Protein AF-A0A4V3WLC6-F1 (afdb_monomer_lite)

InterPro domains:
  IPR006527 F-box associated beta-propeller, type 1 [PF07734] (10-158)
  IPR017451 F-box associated beta-propeller domain [TIGR01640] (8-157)
  IPR050796 SCF complex F-box component [PTHR31672] (12-156)

Radius of gyration: 16.06 Å; chains: 1; bounding box: 42×31×43 Å

Secondary structure (DSSP, 8-state):
-PPPPPSS--S-EEEEEEEETTTTEEEEEEEE--SPPS-TTPPP--EEEEEETTTTEEEE-HHHHHHSPTTEEE-TT--SPEEETTEEEEEEEETTT--EEEEEEETTT--EEEEEPPTTSS-TTEEEEEEEETTEEEEEEEEE-SS-EEEEEEE---

Organism: Camellia sinensis var. sinensis (NCBI:txid542762)

Structure (mmCIF, N/CA/C/O backbone):
data_AF-A0A4V3WLC6-F1
#
_entry.id   AF-A0A4V3WLC6-F1
#
loop_
_atom_site.group_PDB
_atom_site.id
_atom_site.type_symbol
_atom_site.label_atom_id
_atom_site.label_alt_id
_atom_site.label_comp_id
_atom_site.label_asym_id
_atom_site.label_entity_id
_atom_site.label_seq_id
_atom_site.pdbx_PDB_ins_code
_atom_site.Cartn_x
_atom_site.Cartn_y
_atom_site.Cartn_z
_atom_site.occupancy
_atom_site.B_iso_or_equiv
_atom_site.auth_seq_id
_atom_site.auth_comp_id
_atom_site.auth_asym_id
_atom_site.auth_atom_id
_atom_site.pdbx_PDB_model_num
ATOM 1 N N . MET A 1 1 ? -13.479 18.155 7.453 1.00 62.00 1 MET A N 1
ATOM 2 C CA . MET A 1 1 ? -12.972 17.535 8.698 1.00 62.00 1 MET A CA 1
ATOM 3 C C . MET A 1 1 ? -11.458 17.431 8.592 1.00 62.00 1 MET A C 1
ATOM 5 O O . MET A 1 1 ? -10.988 16.992 7.551 1.00 62.00 1 MET A O 1
ATOM 9 N N . ALA A 1 2 ? -10.699 17.880 9.593 1.00 72.94 2 ALA A N 1
ATOM 10 C CA . ALA A 1 2 ? -9.244 17.709 9.615 1.00 72.94 2 ALA A CA 1
ATOM 11 C C . ALA A 1 2 ? -8.904 16.416 10.369 1.00 72.94 2 ALA A C 1
ATOM 13 O O . ALA A 1 2 ? -9.389 16.218 11.481 1.00 72.94 2 ALA A O 1
ATOM 14 N N . MET A 1 3 ? -8.114 15.528 9.762 1.00 83.12 3 MET A N 1
ATOM 15 C CA . MET A 1 3 ? -7.688 14.286 10.415 1.00 83.12 3 MET A CA 1
ATOM 16 C C . MET A 1 3 ? -6.680 14.586 11.538 1.00 83.12 3 MET A C 1
ATOM 18 O O . MET A 1 3 ? -5.851 15.490 11.378 1.00 83.12 3 MET A O 1
ATOM 22 N N . PRO A 1 4 ? -6.694 13.834 12.655 1.00 91.94 4 PRO A N 1
ATOM 23 C CA . PRO A 1 4 ? -5.635 13.927 13.649 1.00 91.94 4 PRO A CA 1
ATOM 24 C C . PRO A 1 4 ? -4.290 13.530 13.033 1.00 91.94 4 PRO A C 1
ATOM 26 O O . PRO A 1 4 ? -4.217 12.762 12.068 1.00 91.94 4 PRO A O 1
ATOM 29 N N . LYS A 1 5 ? -3.204 14.052 13.605 1.00 91.69 5 LYS A N 1
ATOM 30 C CA . LYS A 1 5 ? -1.847 13.724 13.153 1.00 91.69 5 LYS A CA 1
ATOM 31 C C . LYS A 1 5 ? -1.545 12.235 13.420 1.00 91.69 5 LYS A C 1
ATOM 33 O O . LYS A 1 5 ? -1.951 11.743 14.474 1.00 91.69 5 LYS A O 1
ATOM 38 N N . PRO A 1 6 ? -0.822 11.539 12.519 1.00 90.19 6 PRO A N 1
ATOM 39 C CA . PRO A 1 6 ? -0.303 10.197 12.786 1.00 90.19 6 PRO A CA 1
ATOM 40 C C . PRO A 1 6 ? 0.611 10.169 14.016 1.00 90.19 6 PRO A C 1
ATOM 42 O O . PRO A 1 6 ? 1.191 11.194 14.393 1.00 90.19 6 PRO A O 1
ATOM 45 N N . THR A 1 7 ? 0.776 8.992 14.616 1.00 91.00 7 THR A N 1
ATOM 46 C CA . THR A 1 7 ? 1.603 8.808 15.817 1.00 91.00 7 THR A CA 1
ATOM 47 C C . THR A 1 7 ? 3.089 8.828 15.458 1.00 91.00 7 THR A C 1
ATOM 49 O O . THR A 1 7 ? 3.891 9.414 16.189 1.00 91.00 7 THR A O 1
ATOM 52 N N . VAL A 1 8 ? 3.477 8.258 14.309 1.00 86.62 8 VAL A N 1
ATOM 53 C CA . VAL A 1 8 ? 4.880 8.255 13.855 1.00 86.62 8 VAL A CA 1
ATOM 54 C C . VAL A 1 8 ? 5.221 9.528 13.087 1.00 86.62 8 VAL A C 1
ATOM 56 O O . VAL A 1 8 ? 4.706 9.782 11.995 1.00 86.62 8 VAL A O 1
ATOM 59 N N . LYS A 1 9 ? 6.169 10.302 13.621 1.00 85.75 9 LYS A N 1
ATOM 60 C CA . LYS A 1 9 ? 6.683 11.530 13.002 1.00 85.75 9 LYS A CA 1
ATOM 61 C C . LYS A 1 9 ? 7.831 11.210 12.042 1.00 85.75 9 LYS A C 1
ATOM 63 O O . LYS A 1 9 ? 8.971 11.086 12.468 1.00 85.75 9 LYS A O 1
ATOM 68 N N . THR A 1 10 ? 7.530 11.124 10.749 1.00 84.62 10 THR A N 1
ATOM 69 C CA . THR A 1 10 ? 8.542 10.946 9.696 1.00 84.62 10 THR A CA 1
ATOM 70 C C . THR A 1 10 ? 8.099 11.590 8.384 1.00 84.62 10 THR A C 1
ATOM 72 O O . THR A 1 10 ? 6.907 11.593 8.053 1.00 84.62 10 THR A O 1
ATOM 75 N N . SER A 1 11 ? 9.053 12.123 7.619 1.00 78.94 11 SER A N 1
ATOM 76 C CA . SER A 1 11 ? 8.836 12.573 6.238 1.00 78.94 11 SER A CA 1
ATOM 77 C C . SER A 1 11 ? 8.831 11.409 5.240 1.00 78.94 11 SER A C 1
ATOM 79 O O . SER A 1 11 ? 8.341 11.577 4.124 1.00 78.94 11 SER A O 1
ATOM 81 N N . MET A 1 12 ? 9.325 10.233 5.644 1.00 82.56 12 MET A N 1
ATOM 82 C CA . MET A 1 12 ? 9.409 9.040 4.808 1.00 82.56 12 MET A CA 1
ATOM 83 C C . MET A 1 12 ? 8.197 8.141 5.007 1.00 82.56 12 MET A C 1
ATOM 85 O O . MET A 1 12 ? 8.166 7.308 5.912 1.00 82.56 12 MET A O 1
ATOM 89 N N . HIS A 1 13 ? 7.170 8.333 4.183 1.00 87.62 13 HIS A N 1
ATOM 90 C CA . HIS A 1 13 ? 5.929 7.582 4.314 1.00 87.62 13 HIS A CA 1
ATOM 91 C C . HIS A 1 13 ? 5.171 7.442 2.990 1.00 87.62 13 HIS A C 1
ATOM 93 O O . HIS A 1 13 ? 5.257 8.296 2.111 1.00 87.62 13 HIS A O 1
ATOM 99 N N . SER A 1 14 ? 4.386 6.374 2.904 1.00 90.38 14 SER A N 1
ATOM 100 C CA . SER A 1 14 ? 3.402 6.117 1.855 1.00 90.38 14 SER A CA 1
ATOM 101 C C . SER A 1 14 ? 2.030 5.937 2.493 1.00 90.38 14 SER A C 1
ATOM 103 O O . SER A 1 14 ? 1.926 5.469 3.628 1.00 90.38 14 SER A O 1
ATOM 105 N N . HIS A 1 15 ? 0.977 6.308 1.773 1.00 92.19 15 HIS A N 1
ATOM 106 C CA . HIS A 1 15 ? -0.397 6.193 2.250 1.00 92.19 15 HIS A CA 1
ATOM 107 C C . HIS A 1 15 ? -1.242 5.425 1.248 1.00 92.19 15 HIS A C 1
ATOM 109 O O . HIS A 1 15 ? -1.055 5.602 0.049 1.00 92.19 15 HIS A O 1
ATOM 115 N N . GLY A 1 16 ? -2.198 4.642 1.738 1.00 94.00 16 GLY A N 1
ATOM 116 C CA . GLY A 1 16 ? -3.250 4.036 0.932 1.00 94.00 16 GLY A CA 1
ATOM 117 C C . GLY A 1 16 ? -4.607 4.226 1.584 1.00 94.00 16 GLY A C 1
ATOM 118 O O . GLY A 1 16 ? -4.742 4.073 2.792 1.00 94.00 16 GLY A O 1
ATOM 119 N N . PHE A 1 17 ? -5.606 4.585 0.787 1.00 95.25 17 PHE A N 1
ATOM 120 C CA . PHE A 1 17 ? -6.969 4.815 1.249 1.00 95.25 17 PHE A CA 1
ATOM 121 C C . PHE A 1 17 ? -7.911 3.817 0.593 1.00 95.25 17 PHE A C 1
ATOM 123 O O . PHE A 1 17 ? -7.797 3.554 -0.604 1.00 95.25 17 PHE A O 1
ATOM 130 N N . GLY A 1 18 ? -8.857 3.291 1.360 1.00 96.56 18 GLY A N 1
ATOM 131 C CA . GLY A 1 18 ? -9.870 2.400 0.826 1.00 96.56 18 GLY A CA 1
ATOM 132 C C . GLY A 1 18 ? -10.953 2.067 1.836 1.00 96.56 18 GLY A C 1
ATOM 133 O O . GLY A 1 18 ? -11.005 2.620 2.935 1.00 96.56 18 GLY A O 1
ATOM 134 N N . PHE A 1 19 ? -11.831 1.160 1.435 1.00 97.81 19 PHE A N 1
ATOM 135 C CA . PHE A 1 19 ? -12.970 0.723 2.229 1.00 97.81 19 PHE A CA 1
ATOM 136 C C . PHE A 1 19 ? -12.764 -0.708 2.725 1.00 97.81 19 PHE A C 1
ATOM 138 O O . PHE A 1 19 ? -12.467 -1.599 1.924 1.00 97.81 19 PHE A O 1
ATOM 145 N N . ASP A 1 20 ? -12.933 -0.904 4.033 1.00 97.81 20 ASP A N 1
ATOM 146 C CA . ASP A 1 20 ? -13.046 -2.202 4.693 1.00 97.81 20 ASP A CA 1
ATOM 147 C C . ASP A 1 20 ? -14.533 -2.611 4.711 1.00 97.81 20 ASP A C 1
ATOM 149 O O . ASP A 1 20 ? -15.304 -2.091 5.527 1.00 97.81 20 ASP A O 1
ATOM 153 N N . PRO A 1 21 ? -14.960 -3.544 3.839 1.00 95.81 21 PRO A N 1
ATOM 154 C CA . PRO A 1 21 ? -16.350 -3.988 3.788 1.00 95.81 21 PRO A CA 1
ATOM 155 C C . PRO A 1 21 ? -16.787 -4.791 5.017 1.00 95.81 21 PRO A C 1
ATOM 157 O O . PRO A 1 21 ? -17.983 -4.864 5.288 1.00 95.81 21 PRO A O 1
ATOM 160 N N . ARG A 1 22 ? -15.855 -5.392 5.768 1.00 96.88 22 ARG A N 1
ATOM 161 C CA . ARG A 1 22 ? -16.159 -6.201 6.957 1.00 96.88 22 ARG A CA 1
ATOM 162 C C . ARG A 1 22 ? -16.486 -5.312 8.150 1.00 96.88 22 ARG A C 1
ATOM 164 O O . ARG A 1 22 ? -17.420 -5.600 8.892 1.00 96.88 22 ARG A O 1
ATOM 171 N N . ALA A 1 23 ? -15.727 -4.232 8.320 1.00 96.62 23 ALA A N 1
ATOM 172 C CA . ALA A 1 23 ? -15.966 -3.232 9.357 1.00 96.62 23 ALA A CA 1
ATOM 173 C C . ALA A 1 23 ? -16.966 -2.143 8.935 1.00 96.62 23 ALA A C 1
ATOM 175 O O . ALA A 1 23 ? -17.378 -1.352 9.783 1.00 96.62 23 ALA A O 1
ATOM 176 N N . ASN A 1 24 ? -17.341 -2.094 7.648 1.00 97.06 24 ASN A N 1
ATOM 177 C CA . ASN A 1 24 ? -18.105 -0.999 7.050 1.00 97.06 24 ASN A CA 1
ATOM 178 C C . ASN A 1 24 ? -17.478 0.369 7.391 1.00 97.06 24 ASN A C 1
ATOM 180 O O . ASN A 1 24 ? -18.136 1.275 7.909 1.00 97.06 24 ASN A O 1
ATOM 184 N N . ASP A 1 25 ? -16.169 0.483 7.164 1.00 98.00 25 ASP A N 1
ATOM 185 C CA . ASP A 1 25 ? -15.372 1.650 7.543 1.00 98.00 25 ASP A CA 1
ATOM 186 C C . ASP A 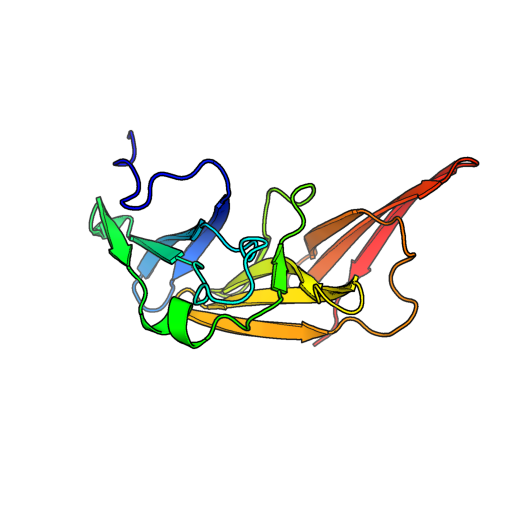1 25 ? -14.401 2.035 6.429 1.00 98.00 25 ASP A C 1
ATOM 188 O O . ASP A 1 25 ? -13.846 1.186 5.727 1.00 98.00 25 ASP A O 1
ATOM 192 N N . TYR A 1 26 ? -14.160 3.332 6.290 1.00 97.56 26 TYR A N 1
ATOM 193 C CA . TYR A 1 26 ? -13.071 3.816 5.458 1.00 97.56 26 TYR A CA 1
ATOM 194 C C . TYR A 1 26 ? -11.792 3.847 6.278 1.00 97.56 26 TYR A C 1
ATOM 196 O O . TYR A 1 26 ? -11.744 4.391 7.383 1.00 97.56 26 TYR A O 1
ATOM 204 N N . LYS A 1 27 ? -10.731 3.292 5.702 1.00 97.44 27 LYS A N 1
ATOM 205 C CA . LYS A 1 27 ? -9.429 3.202 6.344 1.00 97.44 27 LYS A CA 1
ATOM 206 C C . LYS A 1 27 ? -8.368 3.903 5.513 1.00 97.44 27 LYS A C 1
ATOM 208 O O . LYS A 1 27 ? -8.353 3.826 4.284 1.00 97.44 27 LYS A O 1
ATOM 213 N N . LEU A 1 28 ? -7.454 4.569 6.207 1.00 95.94 28 LEU A N 1
ATOM 214 C CA . LEU A 1 28 ? -6.230 5.112 5.627 1.00 95.94 28 LEU A CA 1
ATOM 215 C C . LEU A 1 28 ? -5.054 4.378 6.269 1.00 95.94 28 LEU A C 1
ATOM 217 O O . LEU A 1 28 ? -4.764 4.578 7.446 1.00 95.94 28 LEU A O 1
ATOM 221 N N . VAL A 1 29 ? -4.387 3.519 5.504 1.00 95.88 29 VAL A N 1
ATOM 222 C CA . VAL A 1 29 ? -3.127 2.903 5.918 1.00 95.88 29 VAL A CA 1
ATOM 223 C C . VAL A 1 29 ? -1.978 3.857 5.628 1.00 95.88 29 VAL A C 1
ATOM 225 O O . VAL A 1 29 ? -1.923 4.514 4.587 1.00 95.88 29 VAL A O 1
ATOM 228 N N . ARG A 1 30 ? -1.043 3.926 6.565 1.00 94.06 30 ARG A N 1
ATOM 229 C CA . ARG A 1 30 ? 0.194 4.680 6.481 1.00 94.06 30 ARG A CA 1
ATOM 230 C C . ARG A 1 30 ? 1.358 3.744 6.758 1.00 94.06 30 ARG A C 1
ATOM 232 O O . ARG A 1 30 ? 1.422 3.123 7.815 1.00 94.06 30 ARG A O 1
ATOM 239 N N . ILE A 1 31 ? 2.284 3.683 5.813 1.00 92.38 31 ILE A N 1
ATOM 240 C CA . ILE A 1 31 ? 3.516 2.904 5.897 1.00 92.38 31 ILE A CA 1
ATOM 241 C C . ILE A 1 31 ? 4.653 3.906 6.036 1.00 92.38 31 ILE A C 1
ATOM 243 O O . ILE A 1 31 ? 4.916 4.681 5.118 1.00 92.38 31 ILE A O 1
ATOM 247 N N . ALA A 1 32 ? 5.295 3.927 7.192 1.00 89.81 32 ALA A N 1
ATOM 248 C CA . ALA A 1 32 ? 6.341 4.866 7.565 1.00 89.81 32 ALA A CA 1
ATOM 249 C C . ALA A 1 32 ? 7.680 4.145 7.734 1.00 89.81 32 ALA A C 1
ATOM 251 O O . ALA A 1 32 ? 7.713 2.978 8.120 1.00 89.81 32 ALA A O 1
ATOM 252 N N . ASP A 1 33 ? 8.777 4.845 7.439 1.00 82.38 33 ASP A N 1
ATOM 253 C CA . ASP A 1 33 ? 10.149 4.369 7.667 1.00 82.38 33 ASP A CA 1
ATOM 254 C C . ASP A 1 33 ? 10.430 2.986 7.036 1.00 82.38 33 ASP A C 1
ATOM 256 O O . ASP A 1 33 ? 11.119 2.130 7.593 1.00 82.38 33 ASP A O 1
ATOM 260 N N . PHE A 1 34 ? 9.882 2.773 5.834 1.00 76.12 34 PHE A N 1
ATOM 261 C CA . PHE A 1 34 ? 10.036 1.557 5.020 1.00 76.12 34 PHE A CA 1
ATOM 262 C C . PHE A 1 34 ? 11.358 1.487 4.238 1.00 76.12 34 PHE A C 1
ATOM 264 O O . PHE A 1 34 ? 11.609 0.537 3.499 1.00 76.12 34 PHE A O 1
ATOM 271 N N . TYR A 1 35 ? 12.231 2.481 4.409 1.00 67.81 35 TYR A N 1
ATOM 272 C CA . TYR A 1 35 ? 13.616 2.411 3.963 1.00 67.81 35 TYR A CA 1
ATOM 273 C C . TYR A 1 35 ? 14.480 1.943 5.132 1.00 67.81 35 TYR A C 1
ATOM 275 O O . TYR A 1 35 ? 14.516 2.629 6.153 1.00 67.81 35 TYR A O 1
ATOM 283 N N . PRO A 1 36 ? 15.224 0.830 5.009 1.00 56.28 36 PRO A N 1
ATOM 284 C CA . PRO A 1 36 ? 16.134 0.432 6.069 1.00 56.28 36 PRO A CA 1
ATOM 285 C C . PRO A 1 36 ? 17.218 1.496 6.209 1.00 56.28 36 PRO A C 1
ATOM 287 O O . PRO A 1 36 ? 17.871 1.853 5.219 1.00 56.28 36 PRO A O 1
ATOM 290 N N . THR A 1 37 ? 17.425 1.975 7.430 1.00 54.22 37 THR A N 1
ATOM 291 C CA . THR A 1 37 ? 18.585 2.785 7.788 1.00 54.22 37 THR A CA 1
ATOM 292 C C . THR A 1 37 ? 19.872 2.076 7.356 1.00 54.22 37 THR A C 1
ATOM 294 O O . THR A 1 37 ? 19.983 0.851 7.374 1.00 54.22 37 THR A O 1
ATOM 297 N N . LYS A 1 38 ? 20.872 2.848 6.916 1.00 52.75 38 LYS A N 1
ATOM 298 C CA . LYS A 1 38 ? 22.140 2.335 6.359 1.00 52.75 38 LYS A CA 1
ATOM 299 C C . LYS A 1 38 ? 23.039 1.622 7.388 1.00 52.75 38 LYS A C 1
ATOM 301 O O . LYS A 1 38 ? 24.188 1.328 7.073 1.00 52.75 38 LYS A O 1
ATOM 306 N N . LEU A 1 39 ? 22.565 1.391 8.613 1.00 58.44 39 LEU A N 1
ATOM 307 C CA . LEU A 1 39 ? 23.391 0.923 9.720 1.00 58.44 39 LEU A CA 1
ATOM 308 C C . LEU A 1 39 ? 23.219 -0.589 9.932 1.00 58.44 39 LEU A C 1
ATOM 310 O O . LEU A 1 39 ? 22.089 -1.056 10.060 1.00 58.44 39 LEU A O 1
ATOM 314 N N . PRO A 1 40 ? 24.322 -1.353 10.022 1.00 55.06 40 PRO A N 1
ATOM 315 C CA . PRO A 1 40 ? 24.303 -2.819 10.005 1.00 55.06 40 PRO A CA 1
ATOM 316 C C . PRO A 1 40 ? 23.597 -3.489 11.199 1.00 55.06 40 PRO A C 1
ATOM 318 O O . PRO A 1 40 ? 23.334 -4.683 11.134 1.00 55.06 40 PRO A O 1
ATOM 321 N N . ASN A 1 41 ? 23.235 -2.741 12.252 1.00 59.38 41 ASN A N 1
ATOM 322 C CA . ASN A 1 41 ? 22.683 -3.285 13.503 1.00 59.38 41 ASN A CA 1
ATOM 323 C C . ASN A 1 41 ? 21.295 -2.733 13.886 1.00 59.38 41 ASN A C 1
ATOM 325 O O . ASN A 1 41 ? 20.864 -2.899 15.028 1.00 59.38 41 ASN A O 1
ATOM 329 N N . GLN A 1 42 ? 20.587 -2.050 12.980 1.00 59.38 42 GLN A N 1
ATOM 330 C CA . GLN A 1 42 ? 19.236 -1.561 13.268 1.00 59.38 42 GLN A CA 1
ATOM 331 C C . GLN A 1 42 ? 18.169 -2.563 12.823 1.00 59.38 42 GLN A C 1
ATOM 333 O O . GLN A 1 42 ? 18.164 -3.029 11.686 1.00 59.38 42 GLN A O 1
ATOM 338 N N . LYS A 1 43 ? 17.247 -2.881 13.741 1.00 57.75 43 LYS A N 1
ATOM 339 C CA . LYS A 1 43 ? 16.029 -3.635 13.423 1.00 57.75 43 LYS A CA 1
ATOM 340 C C . LYS A 1 43 ? 15.198 -2.873 12.377 1.00 57.75 43 LYS A C 1
ATOM 342 O O . LYS A 1 43 ? 15.267 -1.642 12.362 1.00 57.75 43 LYS A O 1
ATOM 347 N N . PRO A 1 44 ? 14.395 -3.572 11.554 1.00 59.16 44 PRO A N 1
ATOM 348 C CA . PRO A 1 44 ? 13.480 -2.929 10.618 1.00 59.16 44 PRO A CA 1
ATOM 349 C C . PRO A 1 44 ? 12.630 -1.876 11.332 1.00 59.16 44 PRO A C 1
ATOM 351 O O . PRO A 1 44 ? 11.995 -2.157 12.349 1.00 59.16 44 PRO A O 1
ATOM 354 N N . THR A 1 45 ? 12.650 -0.651 10.814 1.00 73.94 45 THR A N 1
ATOM 355 C CA . THR A 1 45 ? 11.944 0.507 11.381 1.00 73.94 45 THR A CA 1
ATOM 356 C C . THR A 1 45 ? 10.560 0.698 10.780 1.00 73.94 45 THR A C 1
ATOM 358 O O . THR A 1 45 ? 9.921 1.704 11.054 1.00 73.94 45 THR A O 1
ATOM 361 N N . THR A 1 46 ? 10.082 -0.226 9.942 1.00 86.50 46 THR A N 1
ATOM 362 C CA . THR A 1 46 ? 8.816 -0.023 9.239 1.00 86.50 46 THR A CA 1
ATOM 363 C C . THR A 1 46 ? 7.657 0.019 10.225 1.00 86.50 46 THR A C 1
ATOM 365 O O . THR A 1 46 ? 7.370 -0.940 10.946 1.00 86.50 46 THR A O 1
ATOM 368 N N . HIS A 1 47 ? 6.983 1.160 10.246 1.00 90.31 47 HIS A N 1
ATOM 369 C CA . HIS A 1 47 ? 5.806 1.398 11.054 1.00 90.31 47 HIS A CA 1
ATOM 370 C C . HIS A 1 47 ? 4.571 1.378 10.165 1.00 90.31 47 HIS A C 1
ATOM 372 O O . HIS A 1 47 ? 4.541 2.011 9.111 1.00 90.31 47 HIS A O 1
ATOM 378 N N . VAL A 1 48 ? 3.544 0.659 10.608 1.00 94.25 48 VAL A N 1
ATOM 379 C CA . VAL A 1 48 ? 2.277 0.544 9.889 1.00 94.25 48 VAL A CA 1
ATOM 380 C C . VAL A 1 48 ? 1.187 1.059 10.810 1.00 94.25 48 VAL A C 1
ATOM 382 O O . VAL A 1 48 ? 0.927 0.481 11.867 1.00 94.25 48 VAL A O 1
ATOM 385 N N . GLU A 1 49 ? 0.579 2.170 10.424 1.00 95.81 49 GLU A N 1
ATOM 386 C CA . GLU A 1 49 ? -0.516 2.801 11.149 1.00 95.81 49 GLU A CA 1
ATOM 387 C C . GLU A 1 49 ? -1.769 2.77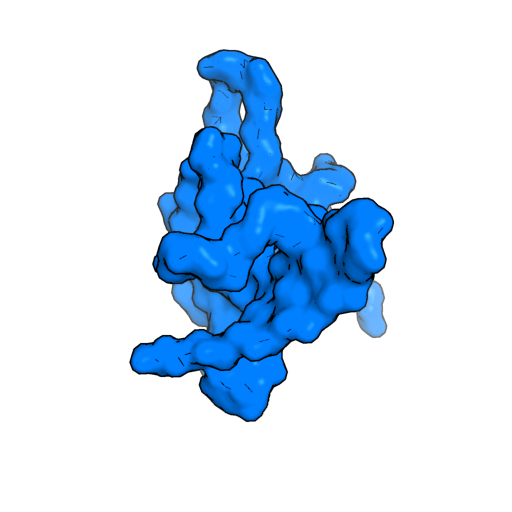5 10.281 1.00 95.81 49 GLU A C 1
ATOM 389 O O . GLU A 1 49 ? -1.703 3.014 9.077 1.00 95.81 49 GLU A O 1
ATOM 394 N N . VAL A 1 50 ? -2.919 2.511 10.888 1.00 97.56 50 VAL A N 1
ATOM 395 C CA . VAL A 1 50 ? -4.215 2.523 10.213 1.00 97.56 50 VAL A CA 1
ATOM 396 C C . VAL A 1 50 ? -5.099 3.542 10.910 1.00 97.56 50 VAL A C 1
ATOM 398 O O . VAL A 1 50 ? -5.287 3.497 12.126 1.00 97.56 50 VAL A O 1
ATOM 401 N N . TYR A 1 51 ? -5.611 4.494 10.144 1.00 97.19 51 TYR A N 1
ATOM 402 C CA . TYR A 1 51 ? -6.674 5.381 10.579 1.00 97.19 51 TYR A CA 1
ATOM 403 C C . TYR A 1 51 ? -8.020 4.740 10.273 1.00 97.19 51 TYR A C 1
ATOM 405 O O . TYR A 1 51 ? -8.234 4.271 9.156 1.00 97.19 51 TYR A O 1
ATOM 413 N N . TYR A 1 52 ? -8.917 4.770 11.251 1.00 97.19 52 TYR A N 1
ATOM 414 C CA . TYR A 1 52 ? -10.285 4.269 11.150 1.00 97.19 52 TYR A CA 1
ATOM 415 C C . TYR A 1 52 ? -11.211 5.476 11.158 1.00 97.19 52 TYR A C 1
ATOM 417 O O . TYR A 1 52 ? -11.216 6.223 12.144 1.00 97.19 52 TYR A O 1
ATOM 425 N N . LEU A 1 53 ? -11.961 5.694 10.077 1.00 96.56 53 LEU A N 1
ATOM 426 C CA . LEU A 1 53 ? -12.797 6.883 9.942 1.00 96.56 53 LEU A CA 1
ATOM 427 C C . LEU A 1 53 ? -13.878 6.913 11.024 1.00 96.56 53 LEU A C 1
ATOM 429 O O . LEU A 1 53 ? -14.029 7.930 11.699 1.00 96.56 53 LEU A O 1
ATOM 433 N N . ASN A 1 54 ? -14.547 5.784 11.259 1.00 96.12 54 ASN A N 1
ATOM 434 C CA . ASN A 1 54 ? -15.596 5.667 12.272 1.00 96.12 54 ASN A CA 1
ATOM 435 C C . ASN A 1 54 ? -15.086 5.932 13.698 1.00 96.12 54 ASN A C 1
ATOM 437 O O . ASN A 1 54 ? -15.787 6.534 14.507 1.00 96.12 54 ASN A O 1
ATOM 441 N N . ALA A 1 55 ? -13.857 5.510 14.016 1.00 95.75 55 ALA A N 1
ATOM 442 C CA . ALA A 1 55 ? -13.255 5.750 15.331 1.00 95.75 55 ALA A CA 1
ATOM 443 C C . ALA A 1 55 ? -12.519 7.097 15.428 1.00 95.75 55 ALA A C 1
ATOM 445 O O . ALA A 1 55 ? -12.018 7.444 16.499 1.00 95.75 55 ALA A O 1
ATOM 446 N N . GLY A 1 56 ? -12.366 7.815 14.314 1.00 95.94 56 GLY A N 1
ATOM 447 C CA . GLY A 1 56 ? -11.674 9.096 14.248 1.00 95.94 56 GLY A CA 1
ATOM 448 C C . GLY A 1 56 ? -10.208 9.062 14.697 1.00 95.94 56 GLY A C 1
ATOM 449 O O . GLY A 1 56 ? -9.683 10.104 15.086 1.00 95.94 56 GLY A O 1
ATOM 450 N N . SER A 1 57 ? -9.537 7.905 14.684 1.00 95.38 57 SER A N 1
ATOM 451 C CA . SER A 1 57 ? -8.226 7.717 15.329 1.00 95.38 57 SER A CA 1
ATOM 452 C C . SER A 1 57 ? -7.271 6.807 14.554 1.00 95.38 57 SER A C 1
ATOM 454 O O . SER A 1 57 ? -7.685 5.906 13.825 1.00 95.38 57 SER A O 1
ATOM 456 N N . TRP A 1 58 ? -5.970 7.058 14.736 1.00 96.88 58 TRP A N 1
ATOM 457 C CA . TRP A 1 58 ? -4.877 6.208 14.256 1.00 96.88 58 TRP A CA 1
ATOM 458 C C . TRP A 1 58 ? -4.594 5.082 15.251 1.00 96.88 58 TRP A C 1
ATOM 460 O O . TRP A 1 58 ? -4.581 5.315 16.461 1.00 96.88 58 TRP A O 1
ATOM 470 N N . LYS A 1 59 ? -4.298 3.881 14.751 1.00 96.06 59 LYS A N 1
ATOM 471 C CA . LYS A 1 59 ? -3.798 2.759 15.555 1.00 96.06 59 LYS A CA 1
ATOM 472 C C . LYS A 1 59 ? -2.607 2.105 14.872 1.00 96.06 59 LYS A C 1
ATOM 474 O O . LYS A 1 59 ? -2.546 2.020 13.650 1.00 96.06 59 LYS A O 1
ATOM 479 N N . MET A 1 60 ? -1.674 1.613 15.676 1.00 95.62 60 MET A N 1
ATOM 480 C CA . MET A 1 60 ? -0.570 0.789 15.189 1.00 95.62 60 MET A CA 1
ATOM 481 C C . MET A 1 60 ? -1.079 -0.596 14.799 1.00 95.62 60 MET A C 1
ATOM 483 O O . MET A 1 60 ? -1.691 -1.276 15.624 1.00 95.62 60 MET A O 1
ATOM 487 N N . SER A 1 61 ? -0.771 -1.041 13.582 1.00 95.69 61 SER A N 1
ATOM 488 C CA . SER A 1 61 ? -1.114 -2.385 13.124 1.00 95.69 61 SER A CA 1
ATOM 489 C C . SER A 1 61 ? 0.045 -3.347 13.369 1.00 95.69 61 SER A C 1
ATOM 491 O O . SER A 1 61 ? 1.049 -3.361 12.651 1.00 95.69 61 SER A O 1
ATOM 493 N N . SER A 1 62 ? -0.083 -4.174 14.410 1.00 92.81 62 SER A N 1
ATOM 494 C CA . SER A 1 62 ? 0.893 -5.230 14.707 1.00 92.81 62 SER A CA 1
ATOM 495 C C . SER A 1 62 ? 0.919 -6.300 13.615 1.00 92.81 62 SER A C 1
ATOM 497 O O . SER A 1 62 ? 1.996 -6.769 13.251 1.00 92.81 62 SER A O 1
ATOM 499 N N . LYS A 1 63 ? -0.247 -6.641 13.053 1.00 94.69 63 LYS A N 1
ATOM 500 C CA . LYS A 1 63 ? -0.382 -7.563 11.918 1.00 94.69 63 LYS A CA 1
ATOM 501 C C . LYS A 1 63 ? 0.291 -7.013 10.665 1.00 94.69 63 LYS A C 1
ATOM 503 O O . LYS A 1 63 ? 1.084 -7.726 10.050 1.00 94.69 63 LYS A O 1
ATOM 508 N N . GLY A 1 64 ? 0.066 -5.735 10.355 1.00 92.44 64 GLY A N 1
ATOM 509 C CA . GLY A 1 64 ? 0.713 -5.068 9.231 1.00 92.44 64 GLY A CA 1
ATOM 510 C C . GLY A 1 64 ? 2.228 -5.080 9.390 1.00 92.44 64 GLY A C 1
ATOM 511 O O . GLY A 1 64 ? 2.945 -5.509 8.495 1.00 92.44 64 GLY A O 1
ATOM 512 N N . ARG A 1 65 ? 2.731 -4.721 10.576 1.00 89.25 65 ARG A N 1
ATOM 513 C CA . ARG A 1 65 ? 4.171 -4.783 10.863 1.00 89.25 65 ARG A CA 1
ATOM 514 C C . ARG A 1 65 ? 4.751 -6.191 10.692 1.00 89.25 65 ARG A C 1
ATOM 516 O O . ARG A 1 65 ? 5.833 -6.328 10.145 1.00 89.25 65 ARG A O 1
ATOM 523 N N . ASN A 1 66 ? 4.058 -7.221 11.174 1.00 89.06 66 ASN A N 1
ATOM 524 C CA . ASN A 1 66 ? 4.568 -8.594 11.149 1.00 89.06 66 ASN A CA 1
ATOM 525 C C . ASN A 1 66 ? 4.503 -9.245 9.755 1.00 89.06 66 ASN A C 1
ATOM 527 O O . ASN A 1 66 ? 5.242 -10.188 9.498 1.00 89.06 66 ASN A O 1
ATOM 531 N N . SER A 1 67 ? 3.600 -8.783 8.888 1.00 91.88 67 SER A N 1
ATOM 532 C CA . SER A 1 67 ? 3.436 -9.297 7.519 1.00 91.88 67 SER A CA 1
ATOM 533 C C . SER A 1 67 ? 4.218 -8.500 6.475 1.00 91.88 67 SER A C 1
ATOM 535 O O . SER A 1 67 ? 4.398 -8.979 5.357 1.00 91.88 67 SER A O 1
ATOM 537 N N . TYR A 1 68 ? 4.696 -7.300 6.816 1.00 88.50 68 TYR A N 1
ATOM 538 C CA . TYR A 1 68 ? 5.554 -6.519 5.934 1.00 88.50 68 TYR A CA 1
ATOM 539 C C . TYR A 1 68 ? 6.887 -7.246 5.721 1.00 88.50 68 TYR A C 1
ATOM 541 O O . TYR A 1 68 ? 7.608 -7.531 6.677 1.00 88.50 68 TYR A O 1
ATOM 549 N N . LEU A 1 69 ? 7.223 -7.542 4.464 1.00 83.88 69 LEU A N 1
ATOM 550 C CA . LEU A 1 69 ? 8.474 -8.220 4.139 1.00 83.88 69 LEU A CA 1
ATOM 551 C C . LEU A 1 69 ? 9.648 -7.238 4.160 1.00 83.88 69 LEU A C 1
ATOM 553 O O . LEU A 1 69 ? 9.649 -6.207 3.479 1.00 83.88 69 LEU A O 1
ATOM 557 N N . ASP A 1 70 ? 10.684 -7.607 4.907 1.00 81.69 70 ASP A N 1
ATOM 558 C CA . ASP A 1 70 ? 11.927 -6.852 4.962 1.00 81.69 70 ASP A CA 1
ATOM 559 C C . ASP A 1 70 ? 12.567 -6.720 3.577 1.00 81.69 70 ASP A C 1
ATOM 561 O O . ASP A 1 70 ? 12.616 -7.653 2.774 1.00 81.69 70 ASP A O 1
ATOM 565 N N . GLY A 1 71 ? 13.116 -5.537 3.305 1.00 83.31 71 GLY A N 1
ATOM 566 C CA . GLY A 1 71 ? 13.790 -5.266 2.040 1.00 83.31 71 GLY A CA 1
ATOM 567 C C . GLY A 1 71 ? 12.852 -4.929 0.883 1.00 83.31 71 GLY A C 1
ATOM 568 O O . GLY A 1 71 ? 13.328 -4.876 -0.245 1.00 83.31 71 GLY A O 1
ATOM 569 N N . ILE A 1 72 ? 11.573 -4.645 1.128 1.00 87.56 72 ILE A N 1
ATOM 570 C CA . ILE A 1 72 ? 10.696 -4.007 0.138 1.00 87.56 72 ILE A CA 1
ATOM 571 C C . ILE A 1 72 ? 10.804 -2.489 0.248 1.00 87.56 72 ILE A C 1
ATOM 573 O O . ILE A 1 72 ? 10.799 -1.923 1.340 1.00 87.56 72 ILE A O 1
ATOM 577 N N . THR A 1 73 ? 10.892 -1.819 -0.897 1.00 87.19 73 THR A N 1
ATOM 578 C CA . THR A 1 73 ? 10.818 -0.360 -1.008 1.00 87.19 73 THR A CA 1
ATOM 579 C C . THR A 1 73 ? 9.637 0.025 -1.889 1.00 87.19 73 THR A C 1
ATOM 581 O O . THR A 1 73 ? 9.502 -0.495 -2.993 1.00 87.19 73 THR A O 1
ATOM 584 N N . ILE A 1 74 ? 8.797 0.942 -1.413 1.00 86.88 74 ILE A N 1
ATOM 585 C CA . ILE A 1 74 ? 7.692 1.507 -2.196 1.00 86.88 74 ILE A CA 1
ATOM 586 C C . ILE A 1 74 ? 8.252 2.611 -3.094 1.00 86.88 74 ILE A C 1
ATOM 588 O O . ILE A 1 74 ? 9.056 3.429 -2.638 1.00 86.88 74 ILE A O 1
ATOM 592 N N . ASP A 1 75 ? 7.863 2.620 -4.369 1.00 71.44 75 ASP A N 1
ATOM 593 C CA . ASP A 1 75 ? 8.344 3.630 -5.308 1.00 71.44 75 ASP A CA 1
ATOM 594 C C . ASP A 1 75 ? 7.747 5.006 -4.971 1.00 71.44 75 ASP A C 1
ATOM 596 O O . ASP A 1 75 ? 6.533 5.207 -4.976 1.00 71.44 75 ASP A O 1
ATOM 600 N N . TYR A 1 76 ? 8.618 5.973 -4.678 1.00 59.84 76 TYR A N 1
ATOM 601 C CA . TYR A 1 76 ? 8.246 7.336 -4.288 1.00 59.84 76 TYR A CA 1
ATOM 602 C C . TYR A 1 76 ? 7.548 8.126 -5.404 1.00 59.84 76 TYR A C 1
ATOM 604 O O . TYR A 1 76 ? 6.890 9.140 -5.138 1.00 59.84 76 TYR A O 1
ATOM 612 N N . SER A 1 77 ? 7.718 7.688 -6.649 1.00 57.53 77 SER A N 1
ATOM 613 C CA . SER A 1 77 ? 7.080 8.278 -7.823 1.00 57.53 77 SER A CA 1
ATOM 614 C C . SER A 1 77 ? 5.604 7.846 -7.954 1.00 57.53 77 SER A C 1
ATOM 616 O O . SER A 1 77 ? 4.746 8.638 -8.355 1.00 57.53 77 SER A O 1
ATOM 618 N N . GLY A 1 78 ? 5.255 6.662 -7.436 1.00 55.31 78 GLY A N 1
ATOM 619 C CA . GLY A 1 78 ? 3.901 6.106 -7.371 1.00 55.31 78 GLY A CA 1
ATOM 620 C C . GLY A 1 78 ? 3.100 6.536 -6.140 1.00 55.31 78 GLY A C 1
ATOM 621 O O . GLY A 1 78 ? 2.588 5.692 -5.410 1.00 55.31 78 GLY A O 1
ATOM 622 N N . ARG A 1 79 ? 2.955 7.850 -5.909 1.00 63.78 79 ARG A N 1
ATOM 623 C CA . ARG A 1 79 ? 2.315 8.426 -4.699 1.00 63.78 79 ARG A CA 1
ATOM 624 C C . ARG A 1 79 ? 0.867 8.000 -4.420 1.00 63.78 79 ARG A C 1
ATOM 626 O O . ARG A 1 79 ? 0.353 8.328 -3.353 1.00 63.78 79 ARG A O 1
ATOM 633 N N . PHE A 1 80 ? 0.207 7.307 -5.341 1.00 75.25 80 PHE A N 1
ATOM 634 C CA . PHE A 1 80 ? -1.182 6.892 -5.186 1.00 75.25 80 PHE A CA 1
ATOM 635 C C . PHE A 1 80 ? -1.295 5.383 -5.409 1.00 75.25 80 PHE A C 1
ATOM 637 O O . PHE A 1 80 ? -1.248 4.946 -6.559 1.00 75.25 80 PHE A O 1
ATOM 644 N N . PRO A 1 81 ? -1.417 4.576 -4.342 1.00 91.19 81 PRO A N 1
ATOM 645 C CA . PRO A 1 81 ? -1.777 3.177 -4.499 1.00 91.19 81 PRO A CA 1
ATOM 646 C C . PRO A 1 81 ? -3.193 3.047 -5.059 1.00 91.19 81 PRO A C 1
ATOM 648 O O . PRO A 1 81 ? -4.050 3.911 -4.859 1.00 91.19 81 PRO A O 1
ATOM 651 N N . ALA A 1 82 ? -3.446 1.928 -5.723 1.00 93.94 82 ALA A N 1
ATOM 652 C CA . ALA A 1 82 ? -4.765 1.574 -6.217 1.00 93.94 82 ALA A CA 1
ATOM 653 C C . ALA A 1 82 ? -5.582 0.891 -5.120 1.00 93.94 82 ALA A C 1
ATOM 655 O O . ALA A 1 82 ? -5.060 0.030 -4.424 1.00 93.94 82 ALA A O 1
ATOM 656 N N . TYR A 1 83 ? -6.865 1.220 -4.991 1.00 96.12 83 TYR A N 1
ATOM 657 C CA . TYR A 1 83 ? -7.795 0.440 -4.174 1.00 96.12 83 TYR A CA 1
ATOM 658 C C . TYR A 1 83 ? -8.571 -0.536 -5.057 1.00 96.12 83 TYR A C 1
ATOM 660 O O . TYR A 1 83 ? -9.186 -0.109 -6.035 1.00 96.12 83 TYR A O 1
ATOM 668 N N . LEU A 1 84 ? -8.588 -1.818 -4.695 1.00 95.88 84 LEU A N 1
ATOM 669 C CA . LEU A 1 84 ? -9.390 -2.838 -5.363 1.00 95.88 84 LEU A CA 1
ATOM 670 C C . LEU A 1 84 ? -9.857 -3.891 -4.350 1.00 95.88 84 LEU A C 1
ATOM 672 O O . LEU A 1 84 ? -9.062 -4.423 -3.586 1.00 95.88 84 LEU A O 1
ATOM 676 N N . GLU A 1 85 ? -11.162 -4.181 -4.349 1.00 93.81 85 GLU A N 1
ATOM 677 C CA . GLU A 1 85 ? -11.784 -5.293 -3.602 1.00 93.81 85 GLU A CA 1
ATOM 678 C C . GLU A 1 85 ? -11.354 -5.416 -2.120 1.00 93.81 85 GLU A C 1
ATOM 680 O O . GLU A 1 85 ? -11.160 -6.511 -1.609 1.00 93.81 85 GLU A O 1
ATOM 685 N N . GLY A 1 86 ? -11.241 -4.291 -1.402 1.00 96.62 86 GLY A N 1
ATOM 686 C CA . GLY A 1 86 ? -10.906 -4.287 0.032 1.00 96.62 86 GLY A CA 1
ATOM 687 C C . GLY A 1 86 ? -9.409 -4.207 0.346 1.00 96.62 86 GLY A C 1
ATOM 688 O O . GLY A 1 86 ? -9.043 -4.119 1.517 1.00 96.62 86 GLY A O 1
ATOM 689 N N . ALA A 1 87 ? -8.548 -4.164 -0.669 1.00 97.31 87 ALA A N 1
ATOM 690 C CA . ALA A 1 87 ? -7.112 -3.996 -0.511 1.00 97.31 87 ALA A CA 1
ATOM 691 C C . ALA A 1 87 ? -6.610 -2.715 -1.186 1.00 97.31 87 ALA A C 1
ATOM 693 O O . ALA A 1 87 ? -7.208 -2.198 -2.134 1.00 97.31 87 ALA A O 1
ATOM 694 N N . VAL A 1 88 ? -5.490 -2.195 -0.686 1.00 97.00 88 VAL A N 1
ATOM 695 C CA . VAL A 1 88 ? -4.723 -1.139 -1.354 1.00 97.00 88 VAL A CA 1
ATOM 696 C C . VAL A 1 88 ? -3.419 -1.710 -1.900 1.00 97.00 88 VAL A C 1
ATOM 698 O O . VAL A 1 88 ? -2.729 -2.460 -1.216 1.00 97.00 88 VAL A O 1
ATOM 701 N N . HIS A 1 89 ? -3.078 -1.354 -3.131 1.00 95.12 89 HIS A N 1
ATOM 702 C CA . HIS A 1 89 ? -1.999 -1.942 -3.912 1.00 95.12 89 HIS A CA 1
ATOM 703 C C . HIS A 1 89 ? -0.969 -0.875 -4.269 1.00 95.12 89 HIS A C 1
ATOM 705 O O . HIS A 1 89 ? -1.278 0.114 -4.934 1.00 95.12 89 HIS A O 1
ATOM 711 N N . PHE A 1 90 ? 0.266 -1.088 -3.838 1.00 93.19 90 PHE A N 1
ATOM 712 C CA . PHE A 1 90 ? 1.413 -0.226 -4.070 1.00 93.19 90 PHE A CA 1
ATOM 713 C C . PHE A 1 90 ? 2.312 -0.852 -5.133 1.00 93.19 90 PHE A C 1
ATOM 715 O O . PHE A 1 90 ? 2.631 -2.040 -5.059 1.00 93.19 90 PHE A O 1
ATOM 722 N N . ALA A 1 91 ? 2.781 -0.037 -6.076 1.00 90.50 91 ALA A N 1
ATOM 723 C CA . ALA A 1 91 ? 3.949 -0.401 -6.863 1.00 90.50 91 ALA A CA 1
ATOM 724 C C . ALA A 1 91 ? 5.188 -0.327 -5.958 1.00 90.50 91 ALA A C 1
ATOM 726 O O . ALA A 1 91 ? 5.443 0.684 -5.294 1.00 90.50 91 ALA A O 1
ATOM 727 N N . ALA A 1 92 ? 5.931 -1.422 -5.891 1.00 89.81 92 ALA A N 1
ATOM 728 C CA . ALA A 1 92 ? 7.086 -1.555 -5.025 1.00 89.81 92 ALA A CA 1
ATOM 729 C C . ALA A 1 92 ? 8.174 -2.381 -5.713 1.00 89.81 92 ALA A C 1
ATOM 731 O O . ALA A 1 92 ? 8.012 -2.867 -6.832 1.00 89.81 92 ALA A O 1
ATOM 732 N N . LYS A 1 93 ? 9.315 -2.515 -5.042 1.00 87.75 93 LYS A N 1
ATOM 733 C CA . LYS A 1 93 ? 10.450 -3.278 -5.550 1.00 87.75 93 LYS A CA 1
ATOM 734 C C . LYS A 1 93 ? 11.252 -3.938 -4.446 1.00 87.75 93 LYS A C 1
ATOM 736 O O . LYS A 1 93 ? 11.346 -3.419 -3.327 1.00 87.75 93 LYS A O 1
ATOM 741 N N . MET A 1 94 ? 11.887 -5.051 -4.791 1.00 87.06 94 MET A N 1
ATOM 742 C CA . MET A 1 94 ? 12.876 -5.696 -3.936 1.00 87.06 94 MET A CA 1
ATOM 743 C C . MET A 1 94 ? 14.131 -4.828 -3.853 1.00 87.06 94 MET A C 1
ATOM 745 O O . MET A 1 94 ? 14.713 -4.447 -4.860 1.00 87.06 94 MET A O 1
ATOM 749 N N . LYS A 1 95 ? 14.611 -4.538 -2.646 1.00 82.88 95 LYS A N 1
ATOM 750 C CA . LYS A 1 95 ? 15.774 -3.666 -2.419 1.00 82.88 95 LYS A CA 1
ATOM 751 C C . LYS A 1 95 ? 17.065 -4.225 -3.018 1.00 82.88 95 LYS A C 1
ATOM 753 O O . LYS A 1 95 ? 17.912 -3.448 -3.442 1.00 82.88 95 LYS A O 1
ATOM 758 N N . LYS A 1 96 ? 17.245 -5.551 -2.985 1.00 83.44 96 LYS A N 1
ATOM 759 C CA . LYS A 1 96 ? 18.492 -6.203 -3.418 1.00 83.44 96 LYS A CA 1
ATOM 760 C C . LYS A 1 96 ? 18.590 -6.326 -4.937 1.00 83.44 96 LYS A C 1
ATOM 762 O O . LYS A 1 96 ? 19.623 -5.977 -5.490 1.00 83.44 96 LYS A O 1
ATOM 767 N N . SER A 1 97 ? 17.539 -6.822 -5.580 1.00 84.94 97 SER A N 1
ATOM 768 C CA . SER A 1 97 ? 17.517 -7.085 -7.022 1.00 84.94 97 SER A CA 1
ATOM 769 C C . SER A 1 97 ? 16.906 -5.951 -7.842 1.00 84.94 97 SER A C 1
ATOM 771 O O . SER A 1 97 ? 17.138 -5.878 -9.040 1.00 84.94 97 SER A O 1
ATOM 773 N N . ASN A 1 98 ? 16.179 -5.029 -7.199 1.00 82.75 98 ASN A N 1
ATOM 774 C CA . ASN A 1 98 ? 15.361 -4.007 -7.856 1.00 82.75 98 ASN A CA 1
ATOM 775 C C . ASN A 1 98 ? 14.207 -4.604 -8.690 1.00 82.75 98 ASN A C 1
ATOM 777 O O . ASN A 1 98 ? 13.613 -3.886 -9.492 1.00 82.75 98 ASN A O 1
ATOM 781 N N . ASP A 1 99 ? 13.860 -5.876 -8.454 1.00 84.81 99 ASP A N 1
ATOM 782 C CA . ASP A 1 99 ? 12.747 -6.548 -9.128 1.00 84.81 99 ASP A CA 1
ATOM 783 C C . ASP A 1 99 ? 11.419 -5.895 -8.733 1.00 84.81 99 ASP A C 1
ATOM 785 O O . ASP A 1 99 ? 11.171 -5.695 -7.532 1.00 84.81 99 ASP A O 1
ATOM 789 N N . PRO A 1 100 ? 10.564 -5.554 -9.708 1.00 85.69 100 PRO A N 1
ATOM 790 C CA . PRO A 1 100 ? 9.309 -4.882 -9.441 1.00 85.69 100 PRO A CA 1
ATOM 791 C C . PRO A 1 100 ? 8.255 -5.880 -8.944 1.00 85.69 100 PRO A C 1
ATOM 793 O O . PRO A 1 100 ? 8.172 -7.030 -9.380 1.00 85.69 100 PRO A O 1
ATOM 796 N N . LEU A 1 101 ? 7.427 -5.424 -8.011 1.00 90.00 101 LEU A N 1
ATOM 797 C CA . LEU A 1 101 ? 6.356 -6.209 -7.412 1.00 90.00 101 LEU A CA 1
ATOM 798 C C . LEU A 1 101 ? 5.172 -5.317 -7.047 1.00 90.00 101 LEU A C 1
ATOM 800 O O . LEU A 1 101 ? 5.301 -4.099 -6.901 1.00 90.00 101 LEU A O 1
ATOM 804 N N . ILE A 1 102 ? 4.021 -5.942 -6.830 1.00 92.44 102 ILE A N 1
ATOM 805 C CA . ILE A 1 102 ? 2.896 -5.309 -6.151 1.00 92.44 102 ILE A CA 1
ATOM 806 C C . ILE A 1 102 ? 2.912 -5.702 -4.683 1.00 92.44 102 ILE A C 1
ATOM 808 O O . ILE A 1 102 ? 2.867 -6.884 -4.345 1.00 92.44 102 ILE A O 1
ATOM 812 N N . LEU A 1 103 ? 2.951 -4.694 -3.814 1.00 94.38 103 LEU A N 1
ATOM 813 C CA . LEU A 1 103 ? 2.723 -4.842 -2.384 1.00 94.38 103 LEU A CA 1
ATOM 814 C C . LEU A 1 103 ? 1.265 -4.481 -2.115 1.00 94.38 103 LEU A C 1
ATOM 816 O O . LEU A 1 103 ? 0.851 -3.358 -2.380 1.00 94.38 103 LEU A O 1
ATOM 820 N N . SER A 1 104 ? 0.488 -5.412 -1.586 1.00 96.00 104 SER A N 1
ATOM 821 C CA . SER A 1 104 ? -0.925 -5.204 -1.266 1.00 96.00 104 SER A CA 1
ATOM 822 C C . SER A 1 104 ? -1.111 -5.183 0.242 1.00 96.00 104 SER A C 1
ATOM 824 O O . SER A 1 104 ? -0.461 -5.959 0.934 1.00 96.00 104 SER A O 1
ATOM 826 N N . PHE A 1 105 ? -1.993 -4.330 0.750 1.00 97.44 105 PHE A N 1
ATOM 827 C CA . PHE A 1 105 ? -2.423 -4.326 2.145 1.00 97.44 105 PHE A CA 1
ATOM 828 C C . PHE A 1 105 ? -3.929 -4.568 2.205 1.00 97.44 105 PHE A C 1
ATOM 830 O O . PHE A 1 105 ? -4.705 -3.742 1.718 1.00 97.44 105 PHE A O 1
ATOM 837 N N . ASP A 1 106 ? -4.327 -5.698 2.785 1.00 98.19 106 ASP A N 1
ATOM 838 C CA . ASP A 1 106 ? -5.731 -6.028 3.023 1.00 98.19 106 ASP A CA 1
ATOM 839 C C . ASP A 1 106 ? -6.271 -5.152 4.160 1.00 98.19 106 ASP A C 1
ATOM 841 O O . ASP A 1 106 ? -5.731 -5.162 5.267 1.00 98.19 106 ASP A O 1
ATOM 845 N N . LEU A 1 107 ? -7.323 -4.371 3.906 1.00 98.12 107 LEU A N 1
ATOM 846 C CA . LEU A 1 107 ? -7.857 -3.446 4.906 1.00 98.12 107 LEU A CA 1
ATOM 847 C C . LEU A 1 107 ? -8.675 -4.146 5.993 1.00 98.12 107 LEU A C 1
ATOM 849 O O . LEU A 1 107 ? -8.840 -3.561 7.061 1.00 98.12 107 LEU A O 1
ATOM 853 N N . CYS A 1 108 ? -9.178 -5.357 5.757 1.00 97.25 108 CYS A N 1
ATOM 854 C CA . CYS A 1 108 ? -9.953 -6.116 6.735 1.00 97.25 108 CYS A CA 1
ATOM 855 C C . CYS A 1 108 ? -9.034 -6.817 7.741 1.00 97.25 108 CYS A C 1
ATOM 857 O O . CYS A 1 108 ? -9.200 -6.691 8.954 1.00 97.25 108 CYS A O 1
ATOM 859 N N . ASP A 1 109 ? -8.070 -7.578 7.226 1.00 97.69 109 ASP A N 1
ATOM 860 C CA . ASP A 1 109 ? -7.171 -8.416 8.014 1.00 97.69 109 ASP A CA 1
ATOM 861 C C . ASP A 1 109 ? -5.894 -7.682 8.430 1.00 97.69 109 ASP A C 1
ATO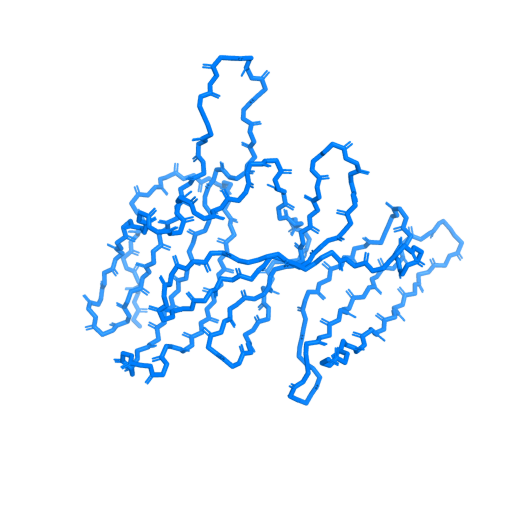M 863 O O . ASP A 1 109 ? -5.211 -8.127 9.358 1.00 97.69 109 ASP A O 1
ATOM 867 N N . GLU A 1 110 ? -5.628 -6.528 7.813 1.00 97.75 110 GLU A N 1
ATOM 868 C CA . GLU A 1 110 ? -4.484 -5.653 8.070 1.00 97.75 110 GLU A CA 1
ATOM 869 C C . GLU A 1 110 ? -3.150 -6.373 7.900 1.00 97.75 110 GLU A C 1
ATOM 871 O O . GLU A 1 110 ? -2.246 -6.274 8.732 1.00 97.75 110 GLU A O 1
ATOM 876 N N . VAL A 1 111 ? -3.040 -7.130 6.812 1.00 97.50 111 VAL A N 1
ATOM 877 C CA . VAL A 1 111 ? -1.846 -7.894 6.453 1.00 97.50 111 VAL A CA 1
ATOM 878 C C . VAL A 1 111 ? -1.355 -7.518 5.065 1.00 97.50 111 VAL A C 1
ATOM 880 O O . VAL A 1 111 ? -2.140 -7.176 4.179 1.00 97.50 111 VAL A O 1
ATOM 883 N N . PHE A 1 112 ? -0.042 -7.598 4.879 1.00 96.81 112 PHE A N 1
ATOM 884 C CA . PHE A 1 112 ? 0.585 -7.436 3.580 1.00 96.81 112 PHE A CA 1
ATOM 885 C C . PHE A 1 112 ? 0.644 -8.744 2.801 1.00 96.81 112 PHE A C 1
ATOM 887 O O . PHE A 1 112 ? 0.837 -9.823 3.360 1.00 96.81 112 PHE A O 1
ATOM 894 N N . GLN A 1 113 ? 0.535 -8.613 1.485 1.00 95.75 113 GLN A N 1
ATOM 895 C CA . GLN A 1 113 ? 0.776 -9.664 0.507 1.00 95.75 113 GLN A CA 1
ATOM 896 C C . GLN A 1 113 ? 1.625 -9.106 -0.631 1.00 95.75 113 GLN A C 1
ATOM 898 O O . GLN A 1 113 ? 1.579 -7.908 -0.921 1.00 95.75 113 GLN A O 1
ATOM 903 N N . THR A 1 114 ? 2.383 -9.970 -1.296 1.00 94.31 114 THR A N 1
ATOM 904 C CA . THR A 1 114 ? 3.206 -9.586 -2.443 1.00 94.31 114 THR A CA 1
ATOM 905 C C . THR A 1 114 ? 2.872 -10.404 -3.676 1.00 94.31 114 THR A C 1
ATOM 907 O O . THR A 1 114 ? 2.527 -11.580 -3.595 1.00 94.31 114 THR A O 1
ATOM 910 N N . MET A 1 115 ? 3.002 -9.765 -4.833 1.00 91.75 115 MET A N 1
ATOM 911 C CA . MET A 1 115 ? 2.904 -10.399 -6.140 1.00 91.75 115 MET A CA 1
ATOM 912 C C . MET A 1 115 ? 4.081 -9.923 -6.985 1.00 91.75 115 MET A C 1
ATOM 914 O O . MET A 1 115 ? 4.168 -8.740 -7.315 1.00 91.75 115 MET A O 1
ATOM 918 N N . MET A 1 116 ? 4.997 -10.837 -7.304 1.00 89.50 116 MET A N 1
ATOM 919 C CA . MET A 1 116 ? 6.100 -10.548 -8.220 1.00 89.50 116 MET A CA 1
ATOM 920 C C . MET A 1 116 ? 5.552 -10.336 -9.625 1.00 89.50 116 MET A C 1
ATOM 922 O O . MET A 1 116 ? 4.626 -11.031 -10.047 1.00 89.50 116 MET A O 1
ATOM 926 N N . LEU A 1 117 ? 6.128 -9.380 -10.345 1.00 85.25 117 LEU A N 1
ATOM 927 C CA . LEU A 1 117 ? 5.801 -9.193 -11.749 1.00 85.25 117 LEU A CA 1
ATOM 928 C C . LEU A 1 117 ? 6.652 -10.138 -12.604 1.00 85.25 117 LEU A C 1
ATOM 930 O O . LEU A 1 117 ? 7.792 -10.413 -12.230 1.00 85.25 117 LEU A O 1
ATOM 934 N N . PRO A 1 118 ? 6.117 -10.656 -13.724 1.00 75.69 118 PRO A N 1
ATOM 935 C CA . PRO A 1 118 ? 6.895 -11.500 -14.619 1.00 75.69 118 PRO A CA 1
ATOM 936 C C . PRO A 1 118 ? 8.144 -10.781 -15.144 1.00 75.69 118 PRO A C 1
ATOM 938 O O . PRO A 1 118 ? 8.136 -9.564 -15.361 1.00 75.69 118 PRO A O 1
ATOM 941 N N . ASP A 1 119 ? 9.198 -11.554 -15.394 1.00 72.56 119 ASP A N 1
ATOM 942 C CA . ASP A 1 119 ? 10.446 -11.034 -15.944 1.00 72.56 119 ASP A CA 1
ATOM 943 C C . ASP A 1 119 ? 10.213 -10.343 -17.295 1.00 72.56 119 ASP A C 1
ATOM 945 O O . ASP A 1 119 ? 9.440 -10.803 -18.137 1.00 72.56 119 ASP A O 1
ATOM 949 N N . GLY A 1 120 ? 10.891 -9.214 -17.507 1.00 67.38 120 GLY A N 1
ATOM 950 C CA . GLY A 1 120 ? 10.834 -8.469 -18.768 1.00 67.38 120 GLY A CA 1
ATOM 951 C C . GLY A 1 120 ? 9.583 -7.606 -18.976 1.00 67.38 120 GLY A C 1
ATOM 952 O O . GLY A 1 120 ? 9.494 -6.936 -20.001 1.00 67.38 120 GLY A O 1
ATOM 953 N N . VAL A 1 121 ? 8.644 -7.557 -18.022 1.00 68.56 121 VAL A N 1
ATOM 954 C CA . VAL A 1 121 ? 7.441 -6.698 -18.117 1.00 68.56 121 VAL A CA 1
ATOM 955 C C . VAL A 1 121 ? 7.785 -5.210 -17.974 1.00 68.56 121 VAL A C 1
ATOM 957 O O . VAL A 1 121 ? 7.077 -4.349 -18.492 1.00 68.56 121 VAL A O 1
ATOM 960 N N . ILE A 1 122 ? 8.870 -4.887 -17.265 1.00 72.06 122 ILE A N 1
ATOM 961 C CA . ILE A 1 122 ? 9.229 -3.516 -16.887 1.00 72.06 122 ILE A CA 1
ATOM 962 C C . ILE A 1 122 ? 10.729 -3.311 -17.110 1.00 72.06 122 ILE A C 1
ATOM 964 O O . ILE A 1 1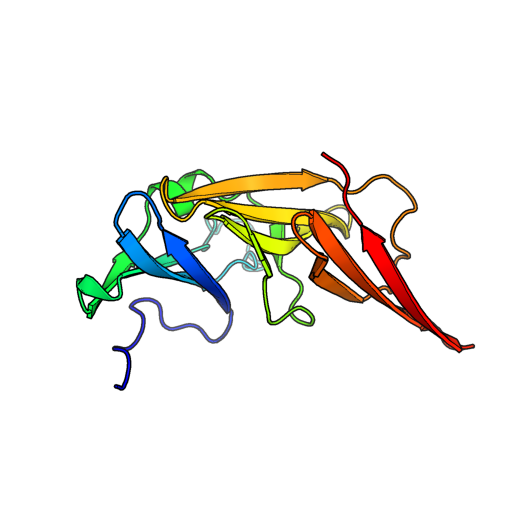22 ? 11.554 -4.031 -16.549 1.00 72.06 122 ILE A O 1
ATOM 968 N N . ALA A 1 123 ? 11.094 -2.308 -17.910 1.00 69.56 123 ALA A N 1
ATOM 969 C CA . ALA A 1 123 ? 12.489 -1.935 -18.123 1.00 69.56 123 ALA A CA 1
ATOM 970 C C . ALA A 1 123 ? 13.090 -1.260 -16.874 1.00 69.56 123 ALA A C 1
ATOM 972 O O . ALA A 1 123 ? 12.384 -0.611 -16.102 1.00 69.56 123 ALA A O 1
ATOM 973 N N . LEU A 1 124 ? 14.417 -1.331 -16.713 1.00 64.44 124 LEU A N 1
ATOM 974 C CA . LEU A 1 124 ? 15.161 -0.864 -15.526 1.00 64.44 124 LEU A CA 1
ATOM 975 C C . LEU A 1 124 ? 14.939 0.614 -15.127 1.00 64.44 124 LEU A C 1
ATOM 977 O O . LEU A 1 124 ? 15.251 0.982 -13.995 1.00 64.44 124 LEU A O 1
ATOM 981 N N . ARG A 1 125 ? 14.436 1.469 -16.029 1.00 69.88 125 ARG A N 1
ATOM 982 C CA . ARG A 1 125 ? 14.166 2.905 -15.791 1.00 69.88 125 ARG A CA 1
ATOM 983 C C . ARG A 1 125 ? 12.687 3.277 -15.902 1.00 69.88 125 ARG A C 1
ATOM 985 O O . ARG A 1 125 ? 12.355 4.425 -16.181 1.00 69.88 125 ARG A O 1
ATOM 992 N N . THR A 1 126 ? 11.809 2.305 -15.706 1.00 78.00 126 THR A N 1
ATOM 993 C CA . THR A 1 126 ? 10.368 2.524 -15.792 1.00 78.00 126 THR A CA 1
ATOM 994 C C . THR A 1 126 ? 9.830 2.936 -14.429 1.00 78.00 126 THR A C 1
ATOM 996 O O . THR A 1 126 ? 10.009 2.218 -13.445 1.00 78.00 126 THR A O 1
ATOM 999 N N . GLU A 1 127 ? 9.151 4.074 -14.370 1.00 82.19 127 GLU A N 1
ATOM 1000 C CA . GLU A 1 127 ? 8.302 4.425 -13.236 1.00 82.19 127 GLU A CA 1
ATOM 1001 C C . GLU A 1 127 ? 7.010 3.608 -13.320 1.00 82.19 127 GLU A C 1
ATOM 1003 O O . GLU A 1 127 ? 6.355 3.565 -14.362 1.00 82.19 127 GLU A O 1
ATOM 1008 N N . VAL A 1 128 ? 6.633 2.966 -12.216 1.00 84.44 128 VAL A N 1
ATOM 1009 C CA . VAL A 1 128 ? 5.482 2.061 -12.174 1.00 84.44 128 VAL A CA 1
ATOM 1010 C C . VAL A 1 128 ? 4.486 2.571 -11.151 1.00 84.44 128 VAL A C 1
ATOM 1012 O O . VAL A 1 128 ? 4.836 2.869 -10.009 1.00 84.44 128 VAL A O 1
ATOM 1015 N N . ARG A 1 129 ? 3.217 2.634 -11.544 1.00 87.31 129 ARG A N 1
ATOM 1016 C CA . ARG A 1 129 ? 2.112 2.980 -10.650 1.00 87.31 129 ARG A CA 1
ATOM 1017 C C . ARG A 1 129 ? 1.045 1.905 -10.710 1.00 87.31 129 ARG A C 1
ATOM 1019 O O . ARG A 1 129 ? 0.628 1.512 -11.795 1.00 87.31 129 ARG A O 1
ATOM 1026 N N . ALA A 1 130 ? 0.577 1.465 -9.549 1.00 90.56 130 ALA A N 1
ATOM 1027 C CA . ALA A 1 130 ? -0.609 0.628 -9.479 1.00 90.56 130 ALA A CA 1
ATOM 1028 C C . ALA A 1 130 ? -1.851 1.467 -9.822 1.00 90.56 130 ALA A C 1
ATOM 1030 O O . ALA A 1 130 ? -1.974 2.620 -9.407 1.00 90.56 130 ALA A O 1
ATOM 1031 N N . SER A 1 131 ? -2.777 0.893 -10.579 1.00 92.06 131 SER A N 1
ATOM 1032 C CA . SER A 1 131 ? -4.057 1.493 -10.950 1.00 92.06 131 SER A CA 1
ATOM 1033 C C . SER A 1 131 ? -5.136 0.412 -11.056 1.00 92.06 131 SER A C 1
ATOM 1035 O O . SER A 1 131 ? -4.868 -0.767 -10.839 1.00 92.06 131 SER A O 1
ATOM 1037 N N . VAL A 1 132 ? -6.370 0.802 -11.362 1.00 93.12 132 VAL A N 1
ATOM 1038 C CA . VAL A 1 132 ? -7.472 -0.132 -11.612 1.00 93.12 132 VAL A CA 1
ATOM 1039 C C . VAL A 1 132 ? -8.020 0.114 -13.007 1.00 93.12 132 VAL A C 1
ATOM 1041 O O . VAL A 1 132 ? -8.372 1.240 -13.356 1.00 93.12 132 VAL A O 1
ATOM 1044 N N . PHE A 1 133 ? -8.130 -0.953 -13.795 1.00 92.38 133 PHE A N 1
ATOM 1045 C CA . PHE A 1 133 ? -8.820 -0.943 -15.078 1.00 92.38 133 PHE A CA 1
ATOM 1046 C C . PHE A 1 133 ? -10.050 -1.852 -14.996 1.00 92.38 133 PHE A C 1
ATOM 1048 O O . PHE A 1 133 ? -9.948 -3.081 -14.969 1.00 92.38 133 PHE A O 1
ATOM 1055 N N . GLY A 1 134 ? -11.235 -1.242 -14.905 1.00 92.12 134 GLY A N 1
ATOM 1056 C CA . GLY A 1 134 ? -12.480 -1.964 -14.644 1.00 92.12 134 GLY A CA 1
ATOM 1057 C C . GLY A 1 134 ? -12.482 -2.583 -13.244 1.00 92.12 134 GLY A C 1
ATOM 1058 O O . GLY A 1 134 ? -12.553 -1.868 -12.251 1.00 92.12 134 GLY A O 1
ATOM 1059 N N . ARG A 1 135 ? -12.409 -3.915 -13.164 1.00 92.56 135 ARG A N 1
ATOM 1060 C CA . ARG A 1 135 ? -12.307 -4.681 -11.903 1.00 92.56 135 ARG A CA 1
ATOM 1061 C C . ARG A 1 135 ? -10.991 -5.451 -11.785 1.00 92.56 135 ARG A C 1
ATOM 1063 O O . ARG A 1 135 ? -10.906 -6.431 -11.052 1.00 92.56 135 ARG A O 1
ATOM 1070 N N . LEU A 1 136 ? -9.992 -5.047 -12.560 1.00 93.25 136 LEU A N 1
ATOM 1071 C CA . LEU A 1 136 ? -8.681 -5.674 -12.592 1.00 93.25 136 LEU A CA 1
ATOM 1072 C C . LEU A 1 136 ? -7.636 -4.678 -12.120 1.00 93.25 136 LEU A C 1
ATOM 1074 O O . LEU A 1 136 ? -7.713 -3.483 -12.419 1.00 93.25 136 LEU A O 1
ATOM 1078 N N . LEU A 1 137 ? -6.644 -5.194 -11.404 1.00 93.38 137 LEU A N 1
ATOM 1079 C CA . LEU A 1 137 ? -5.461 -4.424 -11.074 1.00 93.38 137 LEU A CA 1
ATOM 1080 C C . LEU A 1 137 ? -4.680 -4.166 -12.368 1.00 93.38 137 LEU A C 1
ATOM 1082 O O . LEU A 1 137 ? -4.557 -5.046 -13.224 1.00 93.38 137 LEU A O 1
ATOM 1086 N N . SER A 1 138 ? -4.170 -2.955 -12.526 1.00 91.94 138 SER A N 1
ATOM 1087 C CA . SER A 1 138 ? -3.346 -2.579 -13.665 1.00 91.94 138 SER A CA 1
ATOM 1088 C C . SER A 1 138 ? -2.092 -1.840 -13.223 1.00 91.94 138 SER A C 1
ATOM 1090 O O . SER A 1 138 ? -2.022 -1.301 -12.119 1.00 91.94 138 SER A O 1
ATOM 1092 N N . LEU A 1 139 ? -1.087 -1.827 -14.092 1.00 89.50 139 LEU A N 1
ATOM 1093 C CA . LEU A 1 139 ? 0.128 -1.045 -13.918 1.00 89.50 139 LEU A CA 1
ATOM 1094 C C . LEU A 1 139 ? 0.194 0.006 -15.010 1.00 89.50 139 LEU A C 1
ATOM 1096 O O . LEU A 1 139 ? 0.102 -0.321 -16.193 1.00 89.50 139 LEU A O 1
ATOM 1100 N N . LEU A 1 140 ? 0.377 1.255 -14.605 1.00 88.19 140 LEU A N 1
ATOM 1101 C CA . LEU A 1 140 ? 0.785 2.325 -15.494 1.00 88.19 140 LEU A CA 1
ATOM 1102 C C . LEU A 1 140 ? 2.307 2.416 -15.439 1.00 88.19 140 LEU A C 1
ATOM 1104 O O . LEU A 1 140 ? 2.876 2.764 -14.404 1.00 88.19 140 LEU A O 1
ATOM 1108 N N . CYS A 1 141 ? 2.940 2.095 -16.556 1.00 86.69 141 CYS A N 1
ATOM 1109 C CA . CYS A 1 141 ? 4.382 2.074 -16.714 1.00 86.69 141 CYS A CA 1
ATOM 1110 C C . CYS A 1 141 ? 4.794 3.271 -17.573 1.00 86.69 141 CYS A C 1
ATOM 1112 O O . CYS A 1 141 ? 4.368 3.377 -18.724 1.00 86.69 141 CYS A O 1
ATOM 1114 N N . TYR A 1 142 ? 5.597 4.171 -17.014 1.00 84.88 142 TYR A N 1
ATOM 1115 C CA . TYR A 1 142 ? 6.177 5.312 -17.713 1.00 84.88 142 TYR A CA 1
ATOM 1116 C C . TYR A 1 142 ? 7.662 5.065 -17.947 1.00 84.88 142 TYR A C 1
ATOM 1118 O O . TYR A 1 142 ? 8.439 4.952 -16.998 1.00 84.88 142 TYR A O 1
ATOM 1126 N N . GLU A 1 143 ? 8.051 4.976 -19.212 1.00 82.56 143 GLU A N 1
ATOM 1127 C CA . GLU A 1 143 ? 9.442 4.801 -19.604 1.00 82.56 143 GLU A CA 1
ATOM 1128 C C . GLU A 1 143 ? 10.030 6.151 -20.024 1.00 82.56 143 GLU A C 1
ATOM 1130 O O . GLU A 1 143 ? 9.572 6.768 -20.991 1.00 82.56 143 GLU A O 1
ATOM 1135 N N . ASP A 1 144 ? 11.055 6.598 -19.295 1.00 77.88 144 ASP A N 1
ATOM 1136 C CA . ASP A 1 144 ? 11.830 7.795 -19.624 1.00 77.88 144 ASP A CA 1
ATOM 1137 C C . ASP A 1 144 ? 13.201 7.374 -20.170 1.00 77.88 144 ASP A C 1
ATOM 1139 O O . ASP A 1 144 ? 14.155 7.112 -19.425 1.00 77.88 144 ASP A O 1
ATOM 1143 N N . SER A 1 145 ? 13.282 7.237 -21.495 1.00 74.75 145 SER A N 1
ATOM 1144 C CA . SER A 1 145 ? 14.536 6.976 -22.198 1.00 74.75 145 SER A CA 1
ATOM 1145 C C . SER A 1 145 ? 15.073 8.262 -22.828 1.00 74.75 145 SER A C 1
ATOM 1147 O O . SER A 1 145 ? 14.328 9.196 -23.118 1.00 74.75 145 SER A O 1
ATOM 1149 N N . ALA A 1 146 ? 16.377 8.301 -23.113 1.00 70.81 146 ALA A N 1
ATOM 1150 C CA . ALA A 1 146 ? 16.990 9.452 -23.779 1.00 70.81 146 ALA A CA 1
ATOM 1151 C C . ALA A 1 146 ? 16.425 9.717 -25.194 1.00 70.81 146 ALA A C 1
ATOM 1153 O O . ALA A 1 146 ? 16.580 10.821 -25.706 1.00 70.81 146 ALA A O 1
ATOM 1154 N N . ALA A 1 147 ? 15.796 8.716 -25.823 1.00 76.50 147 ALA A N 1
ATOM 1155 C CA . ALA A 1 147 ? 15.307 8.783 -27.199 1.00 76.50 147 ALA A CA 1
ATOM 1156 C C . ALA A 1 147 ? 13.789 9.021 -27.303 1.00 76.50 147 ALA A C 1
ATOM 1158 O O . ALA A 1 147 ? 13.334 9.636 -28.264 1.00 76.50 147 ALA A O 1
ATOM 1159 N N . TYR A 1 148 ? 12.999 8.539 -26.340 1.00 75.75 148 TYR A N 1
ATOM 1160 C CA . TYR A 1 148 ? 11.543 8.677 -26.335 1.00 75.75 148 TYR A CA 1
ATOM 1161 C C . TYR A 1 148 ? 10.957 8.511 -24.930 1.00 75.75 148 TYR A C 1
ATOM 1163 O O . TYR A 1 148 ? 11.504 7.807 -24.078 1.00 75.75 148 TYR A O 1
ATOM 1171 N N . LYS A 1 149 ? 9.791 9.129 -24.736 1.00 82.00 149 LYS A N 1
ATOM 1172 C CA . LYS A 1 149 ? 8.930 8.951 -23.567 1.00 82.00 149 LYS A CA 1
ATOM 1173 C C . LYS A 1 149 ? 7.721 8.134 -23.980 1.00 82.00 149 LYS A C 1
ATOM 1175 O O . LYS A 1 149 ? 7.069 8.483 -24.964 1.00 82.00 149 LYS A O 1
ATOM 1180 N N . SER A 1 150 ? 7.425 7.062 -23.257 1.00 84.56 150 SER A N 1
ATOM 1181 C CA . SER A 1 150 ? 6.282 6.203 -23.571 1.00 84.56 150 SER A CA 1
ATOM 1182 C C . SER A 1 150 ? 5.497 5.822 -22.318 1.00 84.56 150 SER A C 1
ATOM 1184 O O . SER A 1 150 ? 6.024 5.818 -21.205 1.00 84.56 150 SER A O 1
ATOM 1186 N N . TYR A 1 151 ? 4.214 5.523 -22.516 1.00 85.56 151 TYR A N 1
ATOM 1187 C CA . TYR A 1 151 ? 3.351 4.942 -21.495 1.00 85.56 151 TYR A CA 1
ATOM 1188 C C . TYR A 1 151 ? 2.858 3.585 -21.980 1.00 85.56 151 TYR A C 1
ATOM 1190 O O . TYR A 1 151 ? 2.390 3.459 -23.112 1.00 85.56 151 TYR A O 1
ATOM 1198 N N . SER A 1 152 ? 2.907 2.588 -21.105 1.00 86.94 152 SER A N 1
ATOM 1199 C CA . SER A 1 152 ? 2.237 1.305 -21.303 1.00 86.94 152 SER A CA 1
ATOM 1200 C C . SER A 1 152 ? 1.311 1.008 -20.128 1.00 86.94 152 SER A C 1
ATOM 1202 O O . SER A 1 152 ? 1.569 1.409 -18.991 1.00 86.94 152 SER A O 1
ATOM 1204 N N . ILE A 1 153 ? 0.197 0.337 -20.419 1.00 88.62 153 ILE A N 1
ATOM 1205 C CA . ILE A 1 153 ? -0.763 -0.115 -19.413 1.00 88.62 153 ILE A CA 1
ATOM 1206 C C . ILE A 1 153 ? -0.777 -1.634 -19.441 1.00 88.62 153 ILE A C 1
ATOM 1208 O O . ILE A 1 153 ? -1.069 -2.240 -20.471 1.00 88.62 153 ILE A O 1
ATOM 1212 N N . TRP A 1 154 ? -0.504 -2.238 -18.293 1.00 88.50 154 TRP A N 1
ATOM 1213 C CA . TRP A 1 154 ? -0.527 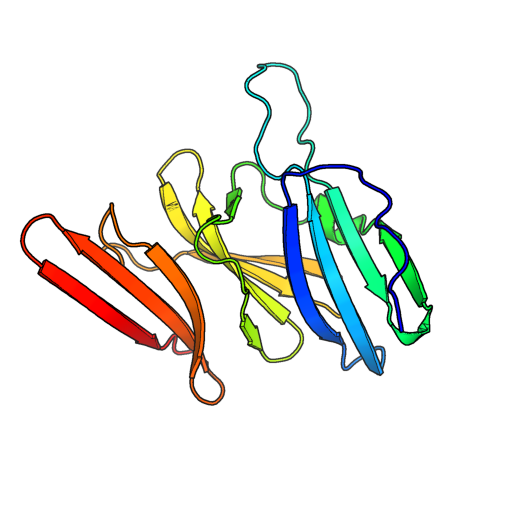-3.683 -18.116 1.00 88.50 154 TRP A CA 1
ATOM 1214 C C . TRP A 1 154 ? -1.734 -4.059 -17.280 1.00 88.50 154 TRP A C 1
ATOM 1216 O O . TRP A 1 154 ? -1.883 -3.578 -16.163 1.00 88.50 154 TRP A O 1
ATOM 1226 N N . ILE A 1 155 ? -2.607 -4.906 -17.817 1.00 90.12 155 ILE A N 1
ATOM 1227 C CA . ILE A 1 155 ? -3.782 -5.400 -17.097 1.00 90.12 155 ILE A CA 1
ATOM 1228 C C . ILE A 1 155 ? -3.424 -6.756 -16.502 1.00 90.12 155 ILE A C 1
ATOM 1230 O O . ILE A 1 155 ? -3.102 -7.692 -17.237 1.00 90.12 155 ILE A O 1
ATOM 1234 N N . MET A 1 156 ? -3.498 -6.870 -15.179 1.00 86.88 156 MET A N 1
ATOM 1235 C CA . MET A 1 156 ? -3.207 -8.117 -14.485 1.00 86.88 156 MET A CA 1
ATOM 1236 C C . MET A 1 156 ? -4.459 -8.992 -14.497 1.00 86.88 156 MET A C 1
ATOM 1238 O O . MET A 1 156 ? -5.497 -8.633 -13.937 1.00 86.88 156 MET A O 1
ATOM 1242 N N . LYS A 1 157 ? -4.379 -10.125 -15.201 1.00 78.69 157 LYS A N 1
ATOM 1243 C CA . LYS A 1 157 ? -5.426 -11.153 -15.164 1.00 78.69 157 LYS A CA 1
ATOM 1244 C C . LYS A 1 157 ? -5.309 -11.938 -13.854 1.00 78.69 157 LYS A C 1
ATOM 1246 O O . LYS A 1 157 ? -4.208 -12.068 -13.325 1.00 78.69 157 LYS A O 1
ATOM 1251 N N . LYS A 1 158 ? -6.457 -12.396 -13.346 1.00 57.47 158 LYS A N 1
ATOM 1252 C CA . LYS A 1 158 ? -6.523 -13.314 -12.201 1.00 57.47 158 LYS A CA 1
ATOM 1253 C C . LYS A 1 158 ? -5.785 -14.614 -12.489 1.00 57.47 158 LYS A C 1
ATOM 1255 O O . LYS A 1 158 ? -5.820 -15.041 -13.666 1.00 57.47 158 LYS A O 1
#

Sequence (158 aa):
MA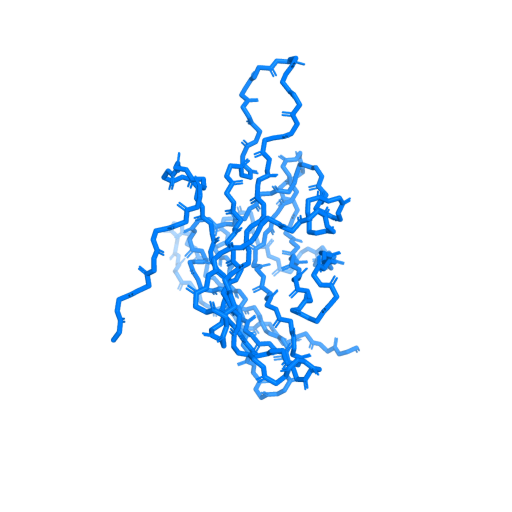MPKPTVKTSMHSHGFGFDPRANDYKLVRIADFYPTKLPNQKPTTHVEVYYLNAGSWKMSSKGRNSYLDGITIDYSGRFPAYLEGAVHFAAKMKKSNDPLILSFDLCDEVFQTMMLPDGVIALRTEVRASVFGRLLSLLCYEDSAAYKSYSIWIMKK

pLDDT: mean 85.75, std 11.93, range [52.75, 98.19]

Foldseek 3Di:
DDADDEPDDDPAKAWAWDAAPVVRWIKIKIWGQLDDDPDPPDDRPTWIWMQTVVVSDIDTDPQAVVQDDRQKDFDPLQRYFEDADQKTWTFIAGNPPRFIWIWIARNHRRHIDIGGDDPPPADPQWDWYWYDDPRFIKIWTWDDDPVDTDTDIGTDDD